Protein AF-A0A453SAH5-F1 (afdb_monomer)

InterPro domains:
  IPR012337 Ribonuclease H-like superfamily [SSF53098] (24-103)
  IPR036397 Ribonuclease H superfamily [G3DSA:3.30.420.10] (2-109)
  IPR051274 3'-5' Exoribonuclease [PTHR23044] (6-105)

Structure (mmCIF, N/CA/C/O backbone):
data_AF-A0A453SAH5-F1
#
_entry.id   AF-A0A453SAH5-F1
#
loop_
_atom_site.group_PDB
_atom_site.id
_atom_site.type_symbol
_atom_site.label_atom_id
_atom_site.label_alt_id
_atom_site.label_comp_id
_atom_site.label_asym_id
_atom_site.label_entity_id
_atom_site.label_seq_id
_atom_site.pdbx_PDB_ins_code
_atom_site.Cartn_x
_atom_site.Cartn_y
_atom_site.Cartn_z
_atom_site.occupancy
_atom_site.B_iso_or_equiv
_atom_site.auth_seq_id
_atom_site.auth_comp_id
_atom_site.auth_asym_id
_atom_site.auth_atom_id
_atom_site.pdbx_PDB_model_num
ATOM 1 N N . MET A 1 1 ? -18.013 16.192 0.715 1.00 60.69 1 MET A N 1
ATOM 2 C CA . MET A 1 1 ? -18.139 16.090 -0.758 1.00 60.69 1 MET A CA 1
ATOM 3 C C . MET A 1 1 ? -19.605 15.839 -1.058 1.00 60.69 1 MET A C 1
ATOM 5 O O . MET A 1 1 ? -20.199 15.088 -0.301 1.00 60.69 1 MET A O 1
ATOM 9 N N . SER A 1 2 ? -20.204 16.486 -2.060 1.00 81.56 2 SER A N 1
ATOM 10 C CA . SER A 1 2 ? -21.603 16.210 -2.425 1.00 81.56 2 SER A CA 1
ATOM 11 C C . SER A 1 2 ? -21.716 14.878 -3.173 1.00 81.56 2 SER A C 1
ATOM 13 O O . SER 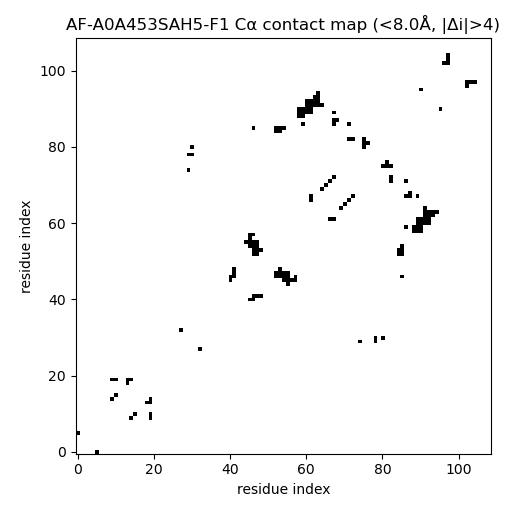A 1 2 ? -20.795 14.510 -3.904 1.00 81.56 2 SER A O 1
ATOM 15 N N . GLU A 1 3 ? -22.842 14.181 -3.018 1.00 80.06 3 GLU A N 1
ATOM 16 C CA . GLU A 1 3 ? -23.150 12.921 -3.720 1.00 80.06 3 GLU A CA 1
ATOM 17 C C . GLU A 1 3 ? -22.998 13.057 -5.241 1.00 80.06 3 GLU A C 1
ATOM 19 O O . GLU A 1 3 ? -22.373 12.220 -5.888 1.00 80.06 3 GLU A O 1
ATOM 24 N N . GLN A 1 4 ? -23.454 14.184 -5.795 1.00 84.31 4 GLN A N 1
ATOM 25 C CA . GLN A 1 4 ? -23.308 14.516 -7.213 1.00 84.31 4 GLN A CA 1
ATOM 26 C C . GLN A 1 4 ? -21.846 14.459 -7.684 1.00 84.31 4 GLN A C 1
ATOM 28 O O . GLN A 1 4 ? -21.537 13.871 -8.717 1.00 84.31 4 GLN A O 1
ATOM 33 N N . ARG A 1 5 ? -20.918 15.011 -6.893 1.00 84.19 5 ARG A N 1
ATOM 34 C CA . ARG A 1 5 ? -19.493 15.055 -7.246 1.00 84.19 5 ARG A CA 1
ATOM 35 C C . ARG A 1 5 ? -18.818 13.688 -7.119 1.00 84.19 5 ARG A C 1
ATOM 37 O O . ARG A 1 5 ? -17.843 13.422 -7.816 1.00 84.19 5 ARG A O 1
ATOM 44 N N . ILE A 1 6 ? -19.314 12.832 -6.223 1.00 81.62 6 ILE A N 1
ATOM 45 C CA . ILE A 1 6 ? -18.855 11.442 -6.097 1.00 81.62 6 ILE A CA 1
ATOM 46 C C . ILE A 1 6 ? -19.268 10.662 -7.344 1.00 81.62 6 ILE A C 1
ATOM 48 O O . ILE A 1 6 ? -18.424 10.007 -7.953 1.00 81.62 6 ILE A O 1
ATOM 52 N N . LYS A 1 7 ? -20.524 10.806 -7.772 1.00 82.38 7 LYS A N 1
ATOM 53 C CA . LYS A 1 7 ? -21.044 10.152 -8.973 1.00 82.38 7 LYS A CA 1
ATOM 54 C C . LYS A 1 7 ? -20.278 10.561 -10.233 1.00 82.38 7 LYS A C 1
ATOM 56 O O . LYS A 1 7 ? -19.786 9.694 -10.947 1.00 82.38 7 LYS A O 1
ATOM 61 N N . GLU A 1 8 ? -20.075 11.862 -10.442 1.00 86.44 8 GLU A N 1
ATOM 62 C CA . GLU A 1 8 ? -19.289 12.390 -11.571 1.00 86.44 8 GLU A CA 1
ATOM 63 C C . GLU A 1 8 ? -17.851 11.851 -11.585 1.00 86.44 8 GLU A C 1
ATOM 65 O O . GLU A 1 8 ? -17.321 11.481 -12.635 1.00 86.44 8 GLU A O 1
ATOM 70 N N . TYR A 1 9 ? -17.212 11.772 -10.413 1.00 83.62 9 TYR A N 1
ATOM 71 C CA . TYR A 1 9 ? -15.874 11.197 -10.286 1.00 83.62 9 TYR A CA 1
ATOM 72 C C . TYR A 1 9 ? -15.857 9.706 -10.641 1.00 83.62 9 TYR A C 1
ATOM 74 O O . TYR A 1 9 ? -14.954 9.261 -11.354 1.00 83.62 9 TYR A O 1
ATOM 82 N N . ILE A 1 10 ? -16.840 8.937 -10.163 1.00 82.81 10 ILE A N 1
ATOM 83 C CA . ILE A 1 10 ? -16.917 7.495 -10.409 1.00 82.81 10 ILE A CA 1
ATOM 84 C C . ILE A 1 10 ? -17.170 7.212 -11.888 1.00 82.81 10 ILE A C 1
ATOM 86 O O . ILE A 1 10 ? -16.421 6.448 -12.495 1.00 82.81 10 ILE A O 1
ATOM 90 N N . GLU A 1 11 ? -18.155 7.871 -12.493 1.00 84.06 11 GLU A N 1
ATOM 91 C CA . GLU A 1 11 ? -18.467 7.718 -13.916 1.00 84.06 11 GLU A CA 1
ATOM 92 C C . GLU A 1 11 ? -17.277 8.123 -14.795 1.00 84.06 11 GLU A C 1
ATOM 94 O O . GLU A 1 11 ? -16.864 7.368 -15.678 1.00 84.06 11 GLU A O 1
ATOM 99 N N . GLY A 1 12 ? -16.664 9.279 -14.519 1.00 85.69 12 GLY A N 1
ATOM 100 C CA . GLY A 1 12 ? -15.548 9.789 -15.313 1.00 85.69 12 GLY A CA 1
ATOM 101 C C . GLY A 1 12 ? -14.283 8.935 -15.215 1.00 85.69 12 GLY A C 1
ATOM 102 O O . GLY A 1 12 ? -13.580 8.755 -16.215 1.00 85.69 12 GLY A O 1
ATOM 103 N N . LYS A 1 13 ? -13.982 8.402 -14.024 1.00 83.50 13 LYS A N 1
ATOM 104 C CA . LYS A 1 13 ? -12.747 7.649 -13.776 1.00 83.50 13 LYS A CA 1
ATOM 105 C C . LYS A 1 13 ? -12.891 6.151 -14.024 1.00 83.50 13 LYS A C 1
ATOM 107 O O . LYS A 1 13 ? -11.983 5.556 -14.596 1.00 83.50 13 LYS A O 1
ATOM 112 N N . TYR A 1 14 ? -13.996 5.549 -13.595 1.00 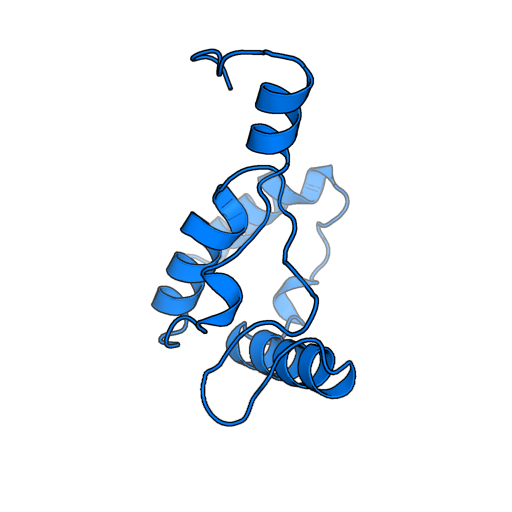82.00 14 TYR A N 1
ATOM 113 C CA . TYR A 1 14 ? -14.188 4.095 -13.581 1.00 82.00 14 TYR A CA 1
ATOM 114 C C . TYR A 1 14 ? -15.211 3.606 -14.611 1.00 82.00 14 TYR A C 1
ATOM 116 O O . TYR A 1 14 ? -15.123 2.458 -15.048 1.00 82.00 14 TYR A O 1
ATOM 124 N N . GLY A 1 15 ? -16.115 4.472 -15.082 1.00 81.00 15 GLY A N 1
ATOM 125 C CA . GLY A 1 15 ? -17.121 4.103 -16.082 1.00 81.00 15 GLY A CA 1
ATOM 126 C C . GLY A 1 15 ? -16.513 3.608 -17.397 1.00 81.00 15 GLY A C 1
ATOM 127 O O . GLY A 1 15 ? -16.978 2.624 -17.966 1.00 81.00 15 GLY A O 1
ATOM 128 N N . LYS A 1 16 ? -15.386 4.192 -17.832 1.00 80.00 16 LYS A N 1
ATOM 129 C CA . LYS A 1 16 ? -14.651 3.732 -19.030 1.00 80.00 16 LYS A CA 1
ATOM 130 C C . LYS A 1 16 ? -14.079 2.316 -18.907 1.00 80.00 16 LYS A C 1
ATOM 132 O O . LYS A 1 16 ? -13.815 1.689 -19.926 1.00 80.00 16 LYS A O 1
ATOM 137 N N . PHE A 1 17 ? -13.885 1.823 -17.686 1.00 77.31 17 PHE A N 1
ATOM 138 C CA . PHE A 1 17 ? -13.396 0.471 -17.419 1.00 77.31 17 PHE A CA 1
ATOM 139 C C . PHE A 1 17 ? -14.539 -0.545 -17.242 1.00 77.31 17 PHE A C 1
ATOM 141 O O . PHE A 1 17 ? -14.273 -1.701 -16.931 1.00 77.31 17 PHE A O 1
ATOM 148 N N . GLY A 1 18 ? -15.805 -0.135 -17.422 1.00 74.50 18 GLY A N 1
ATOM 149 C CA . GLY A 1 18 ? -16.975 -0.984 -17.154 1.00 74.50 18 GLY A CA 1
ATOM 150 C C . GLY A 1 18 ? -17.203 -1.241 -15.661 1.00 74.50 18 GLY A C 1
ATOM 151 O O . GLY A 1 18 ? -17.849 -2.217 -15.284 1.00 74.50 18 GLY A O 1
ATOM 152 N N . VAL A 1 19 ? -16.632 -0.382 -14.811 1.00 71.06 19 VAL A N 1
ATOM 153 C CA . VAL A 1 19 ? -16.698 -0.447 -13.345 1.00 71.06 19 VAL A CA 1
ATOM 154 C C . VAL A 1 19 ? -17.597 0.692 -12.837 1.00 71.06 19 VAL A C 1
ATOM 156 O O . VAL A 1 19 ? -17.274 1.422 -11.902 1.00 71.06 19 VAL A O 1
ATOM 159 N N . ASP A 1 20 ? -18.724 0.872 -13.524 1.00 65.31 20 ASP A N 1
ATOM 160 C CA . ASP A 1 20 ? -19.790 1.850 -13.269 1.00 65.31 20 ASP A CA 1
ATOM 161 C C . ASP A 1 20 ? -20.840 1.344 -12.268 1.00 65.31 20 ASP A C 1
ATOM 163 O O . ASP A 1 20 ? -21.662 2.114 -11.772 1.00 65.31 20 ASP A O 1
ATOM 167 N N . ARG A 1 21 ? -20.817 0.042 -11.960 1.00 61.03 21 ARG A N 1
ATOM 168 C CA . ARG A 1 21 ? -21.747 -0.576 -11.014 1.00 61.03 21 ARG A CA 1
ATOM 169 C C . ARG A 1 21 ? -21.517 -0.089 -9.584 1.00 61.03 21 ARG A C 1
ATOM 171 O O . ARG A 1 21 ? -20.456 0.401 -9.215 1.00 61.03 21 ARG A O 1
ATOM 178 N N . VAL A 1 22 ? -22.531 -0.321 -8.762 1.00 68.69 22 VAL A N 1
ATOM 179 C CA . VAL A 1 22 ? -22.689 0.055 -7.349 1.00 68.69 22 VAL A CA 1
ATOM 180 C C . VAL A 1 22 ? -21.717 -0.691 -6.397 1.00 68.69 22 VAL A C 1
ATOM 182 O O . VAL A 1 22 ? -22.011 -0.942 -5.236 1.00 68.69 22 VAL A O 1
ATOM 185 N N . TRP A 1 23 ? -20.526 -1.078 -6.866 1.00 72.06 23 TRP A N 1
ATOM 186 C CA . TRP A 1 23 ? -19.544 -1.820 -6.060 1.00 72.06 23 TRP A CA 1
ATOM 187 C C . TRP A 1 23 ? -19.119 -1.047 -4.808 1.00 72.06 23 TRP A C 1
ATOM 189 O O . TRP A 1 23 ? -18.778 -1.657 -3.802 1.00 72.06 23 TRP A O 1
ATOM 199 N N . HIS A 1 24 ? -19.150 0.285 -4.872 1.00 72.75 24 HIS A N 1
ATOM 200 C CA . HIS A 1 24 ? -18.761 1.160 -3.775 1.00 72.75 24 HIS A CA 1
ATOM 201 C C . HIS A 1 24 ? -19.844 1.293 -2.697 1.00 72.75 24 HIS A C 1
ATOM 203 O O . HIS A 1 24 ? -19.478 1.479 -1.542 1.00 72.75 24 HIS A O 1
ATOM 209 N N . ASP A 1 25 ? -21.135 1.139 -3.023 1.00 77.88 25 ASP A N 1
ATOM 210 C CA . ASP A 1 25 ? -22.198 1.211 -2.002 1.00 77.88 25 ASP A CA 1
ATOM 211 C C . ASP A 1 25 ? -22.277 -0.077 -1.174 1.00 77.88 25 ASP A C 1
ATOM 213 O O . ASP A 1 25 ? -22.749 -0.057 -0.041 1.00 77.88 25 ASP A O 1
ATOM 217 N N . THR A 1 26 ? -21.803 -1.202 -1.720 1.00 82.25 26 THR A N 1
ATOM 218 C CA . THR A 1 26 ? -21.706 -2.482 -0.998 1.00 82.25 26 THR A CA 1
ATOM 219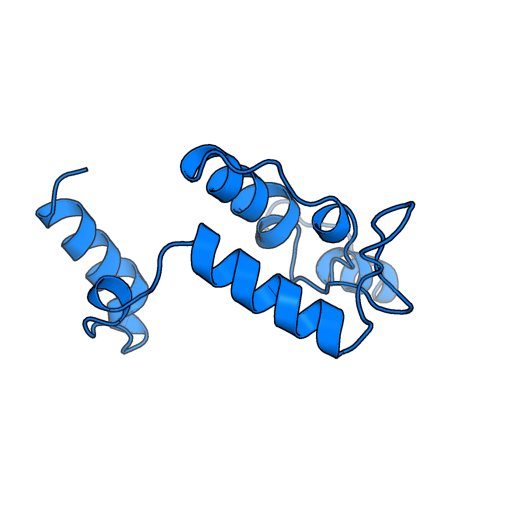 C C . THR A 1 26 ? -20.306 -2.762 -0.454 1.00 82.25 26 THR A C 1
ATOM 221 O O . THR A 1 26 ? -20.084 -3.821 0.129 1.00 82.25 26 THR A O 1
ATOM 224 N N . ALA A 1 27 ? -19.341 -1.872 -0.693 1.00 87.19 27 ALA A N 1
ATOM 225 C CA . ALA A 1 27 ? -17.977 -2.058 -0.219 1.00 87.19 27 ALA A CA 1
ATOM 226 C C . ALA A 1 27 ? -17.905 -1.840 1.294 1.00 87.19 27 ALA A C 1
ATOM 228 O O . ALA A 1 27 ? -18.465 -0.881 1.827 1.00 87.19 27 ALA A O 1
ATOM 229 N N . ILE A 1 28 ? -17.162 -2.707 1.978 1.00 92.31 28 ILE A N 1
ATOM 230 C CA . ILE A 1 28 ? -16.876 -2.518 3.398 1.00 92.31 28 ILE A CA 1
ATOM 231 C C . ILE A 1 28 ? -15.875 -1.359 3.595 1.00 92.31 28 ILE A C 1
ATOM 233 O O . ILE A 1 28 ? -15.047 -1.088 2.715 1.00 92.31 28 ILE A O 1
ATOM 237 N N . PRO A 1 29 ? -15.923 -0.649 4.735 1.00 92.88 29 PRO A N 1
ATOM 238 C CA . PRO A 1 29 ? -14.971 0.405 5.065 1.00 92.88 29 PRO A CA 1
ATOM 239 C C . PRO A 1 29 ? -13.513 -0.070 5.048 1.00 92.88 29 PRO A C 1
ATOM 241 O O . PRO A 1 29 ? -13.203 -1.210 5.381 1.00 92.88 29 PRO A O 1
ATOM 244 N N . PHE A 1 30 ? -12.583 0.847 4.765 1.00 94.69 30 PHE A N 1
ATOM 245 C CA . PHE A 1 30 ? -11.149 0.535 4.688 1.00 94.69 30 PHE A CA 1
ATOM 246 C C . PHE A 1 30 ? -10.591 -0.160 5.940 1.00 94.69 30 PHE A C 1
ATOM 248 O O . PHE A 1 30 ? -9.737 -1.028 5.815 1.00 94.69 30 PHE A O 1
ATOM 255 N N . GLY A 1 31 ? -11.065 0.205 7.136 1.00 95.75 31 GLY A N 1
ATOM 256 C CA . GLY A 1 31 ? -10.636 -0.450 8.374 1.00 95.75 31 GLY A CA 1
ATOM 257 C C . GLY A 1 31 ? -11.020 -1.930 8.438 1.00 95.75 31 GLY A C 1
ATOM 258 O O . GLY A 1 31 ? -10.227 -2.733 8.915 1.00 95.75 31 GLY A O 1
ATOM 259 N N . GLU A 1 32 ? -12.189 -2.295 7.906 1.00 96.44 32 GLU A N 1
ATOM 260 C CA . GLU A 1 32 ? -12.641 -3.689 7.832 1.00 96.44 32 GLU A CA 1
ATOM 261 C C . GLU A 1 32 ? -11.843 -4.458 6.776 1.00 96.44 32 GLU A C 1
ATOM 263 O O . GLU A 1 32 ? -11.312 -5.523 7.078 1.00 96.44 32 GLU A O 1
ATOM 268 N N . VAL A 1 33 ? -11.631 -3.869 5.589 1.00 96.69 33 VAL A N 1
ATOM 269 C CA . VAL A 1 33 ? -10.745 -4.456 4.562 1.00 96.69 33 VAL A CA 1
ATOM 270 C C . VAL A 1 33 ? -9.340 -4.697 5.115 1.00 96.69 33 VAL A C 1
ATOM 272 O O . VAL A 1 33 ? -8.737 -5.731 4.844 1.00 96.69 33 VAL A O 1
ATOM 275 N N . LEU A 1 34 ? -8.797 -3.741 5.875 1.00 96.00 34 LEU A N 1
ATOM 276 C CA . LEU A 1 34 ? -7.460 -3.856 6.449 1.00 96.00 34 LEU A CA 1
ATOM 277 C C . LEU A 1 34 ? -7.381 -5.006 7.458 1.00 96.00 34 LEU A C 1
ATOM 279 O O . LEU A 1 34 ? -6.397 -5.738 7.444 1.00 96.00 34 LEU A O 1
ATOM 283 N N . GLN A 1 35 ? -8.418 -5.202 8.275 1.00 95.88 35 GLN A N 1
ATOM 284 C CA . GLN A 1 35 ? -8.483 -6.329 9.203 1.00 95.88 35 GLN A CA 1
ATOM 285 C C . GLN A 1 35 ? -8.555 -7.670 8.459 1.00 95.88 35 GLN A C 1
ATOM 287 O O . GLN A 1 35 ? -7.781 -8.575 8.762 1.00 95.88 35 GLN A O 1
ATOM 292 N N . GLU A 1 36 ? -9.421 -7.787 7.445 1.00 97.56 36 GLU A N 1
ATOM 293 C CA . GLU A 1 36 ? -9.506 -9.001 6.618 1.00 97.56 36 GLU A CA 1
ATOM 294 C C . GLU A 1 36 ? -8.177 -9.297 5.906 1.00 97.56 36 GLU A C 1
ATOM 296 O O . GLU A 1 36 ? -7.742 -10.447 5.803 1.00 97.56 36 GLU A O 1
ATOM 301 N N . PHE A 1 37 ? -7.494 -8.248 5.445 1.00 96.44 37 PHE A N 1
ATOM 302 C CA . PHE A 1 37 ? -6.170 -8.351 4.852 1.00 96.44 37 PHE A CA 1
ATOM 303 C C . PHE A 1 37 ? -5.120 -8.840 5.860 1.00 96.44 37 PHE A C 1
ATOM 305 O O . PHE A 1 37 ? -4.332 -9.728 5.530 1.00 96.44 37 PHE A O 1
ATOM 312 N N . GLU A 1 38 ? -5.115 -8.300 7.081 1.00 94.81 38 GLU A N 1
ATOM 313 C CA . GLU A 1 38 ? -4.211 -8.695 8.167 1.00 94.81 38 GLU A CA 1
ATOM 314 C C . GLU A 1 38 ? -4.399 -10.157 8.588 1.00 94.81 38 GLU A C 1
ATOM 316 O O . GLU A 1 38 ? -3.415 -10.885 8.779 1.00 94.81 38 GLU A O 1
ATOM 321 N N . ASP A 1 39 ? -5.651 -10.609 8.657 1.00 95.44 39 ASP A N 1
ATOM 322 C CA . ASP A 1 39 ? -6.001 -12.002 8.922 1.00 95.44 39 ASP A CA 1
ATOM 323 C C . ASP A 1 39 ? -5.502 -12.909 7.792 1.00 95.44 39 ASP A C 1
ATOM 325 O O . ASP A 1 39 ? -4.911 -13.967 8.040 1.00 95.44 39 ASP A O 1
ATOM 329 N N . TRP A 1 40 ? -5.663 -12.471 6.540 1.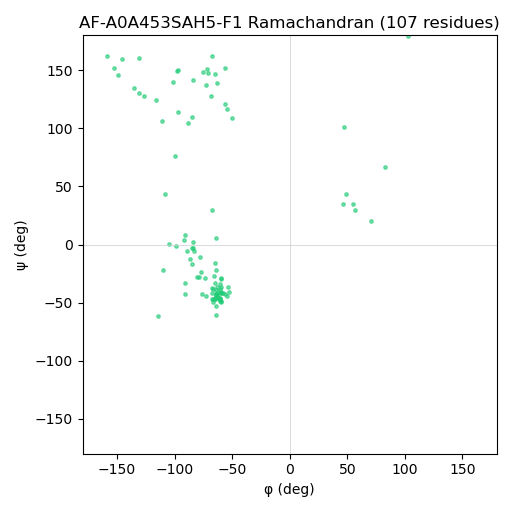00 96.50 40 TRP A N 1
ATOM 330 C CA . TRP A 1 40 ? -5.187 -13.205 5.374 1.00 96.50 40 TRP A CA 1
ATOM 331 C C . TRP A 1 40 ? -3.655 -13.327 5.355 1.00 96.50 40 TRP A C 1
ATOM 333 O O . TRP A 1 40 ? -3.140 -14.448 5.283 1.00 96.50 40 TRP A O 1
ATOM 343 N N . ILE A 1 41 ? -2.899 -12.228 5.479 1.00 94.38 41 ILE A N 1
ATOM 344 C CA . ILE A 1 41 ? -1.422 -12.287 5.491 1.00 94.38 41 ILE A CA 1
ATOM 345 C C . ILE A 1 41 ? -0.888 -13.037 6.719 1.00 94.38 41 ILE A C 1
ATOM 347 O O . ILE A 1 41 ? 0.133 -13.726 6.626 1.00 94.38 41 ILE A O 1
ATOM 351 N N . GLY A 1 42 ? -1.580 -12.941 7.860 1.00 93.25 42 GLY A N 1
ATOM 352 C CA . GLY A 1 42 ? -1.253 -13.663 9.086 1.00 93.25 42 GLY A CA 1
ATOM 353 C C . GLY A 1 42 ? -1.451 -15.169 8.936 1.00 93.25 42 GLY A C 1
ATOM 354 O O . GLY A 1 42 ? -0.544 -15.948 9.242 1.00 93.25 42 GLY A O 1
ATOM 355 N N . GLY A 1 43 ? -2.592 -15.586 8.379 1.00 94.19 43 GLY A N 1
ATOM 356 C CA . GLY A 1 43 ? -2.903 -16.988 8.087 1.00 94.19 43 GLY A CA 1
ATOM 357 C C . GLY A 1 43 ? -1.916 -17.631 7.110 1.00 94.19 43 GLY A C 1
ATOM 358 O O . GLY A 1 43 ? -1.548 -18.795 7.271 1.00 94.19 43 GLY A O 1
ATOM 359 N N . HIS A 1 44 ? -1.400 -16.848 6.158 1.00 94.69 44 HIS A N 1
ATOM 360 C CA . HIS A 1 44 ? -0.363 -17.280 5.214 1.00 94.69 44 HIS A CA 1
ATOM 361 C C . HIS A 1 44 ? 1.066 -17.159 5.766 1.00 94.69 44 HIS A C 1
ATOM 363 O O . HIS A 1 44 ? 2.024 -17.483 5.066 1.00 94.69 44 HIS A O 1
ATOM 369 N N . LYS A 1 45 ? 1.233 -16.728 7.026 1.00 92.62 45 LYS A N 1
ATOM 370 C CA . LYS A 1 45 ? 2.535 -16.540 7.692 1.00 92.62 45 LYS A CA 1
ATOM 371 C C . LYS A 1 45 ? 3.466 -15.582 6.941 1.00 92.62 45 LYS A C 1
ATOM 373 O O . LYS A 1 45 ? 4.688 -15.721 7.030 1.00 92.62 45 LYS A O 1
ATOM 378 N N . LEU A 1 46 ? 2.893 -14.612 6.226 1.00 93.50 46 LEU A N 1
ATOM 379 C CA . LEU A 1 46 ? 3.621 -13.587 5.473 1.00 93.50 46 LEU A CA 1
ATOM 380 C C . LEU A 1 46 ? 4.014 -12.399 6.353 1.00 93.50 46 LEU A C 1
ATOM 382 O O . LEU A 1 46 ? 4.901 -11.639 5.987 1.00 93.50 46 LEU A O 1
ATOM 386 N N . TRP A 1 47 ? 3.397 -12.248 7.523 1.00 91.94 47 TRP A N 1
ATOM 387 C CA . TRP A 1 47 ? 3.656 -11.156 8.457 1.00 91.94 47 TRP A CA 1
ATOM 388 C C . TRP A 1 47 ? 3.763 -11.677 9.893 1.00 91.94 47 TRP A C 1
ATOM 390 O O . TRP A 1 47 ? 2.963 -12.506 10.336 1.00 91.94 47 TRP A O 1
ATOM 400 N N . LYS A 1 48 ? 4.776 -11.209 10.632 1.00 85.38 48 LYS A N 1
ATOM 401 C CA . LYS A 1 48 ? 4.984 -11.564 12.042 1.00 85.38 48 LYS A CA 1
ATOM 402 C C . LYS A 1 48 ? 4.220 -10.599 12.939 1.00 85.38 48 LYS A C 1
ATOM 404 O O . LYS A 1 48 ? 4.671 -9.490 13.194 1.00 85.38 48 LYS A O 1
ATOM 409 N N . GLN A 1 49 ? 3.102 -11.070 13.481 1.00 75.19 49 GLN A N 1
ATOM 410 C CA . GLN A 1 49 ? 2.248 -10.296 14.392 1.00 75.19 49 GLN A CA 1
ATOM 411 C C . GLN A 1 49 ? 2.790 -10.201 15.835 1.00 75.19 49 GLN A C 1
ATOM 413 O O . GLN A 1 49 ? 2.265 -9.448 16.649 1.00 75.19 49 GLN A O 1
ATOM 418 N N . LYS A 1 50 ? 3.825 -10.975 16.202 1.00 65.19 50 LYS A N 1
ATOM 419 C CA . LYS A 1 50 ? 4.387 -11.003 17.566 1.00 65.19 50 LYS A CA 1
ATOM 420 C C . LYS A 1 50 ? 5.832 -10.508 17.569 1.00 65.19 50 LYS A C 1
ATOM 422 O O . LYS A 1 50 ? 6.652 -11.096 16.879 1.00 65.19 50 LYS A O 1
ATOM 427 N N . GLN A 1 51 ? 6.102 -9.487 18.394 1.00 53.25 51 GLN A N 1
ATOM 428 C CA . GLN A 1 51 ? 7.406 -8.849 18.660 1.00 53.25 51 GLN A CA 1
ATOM 429 C C . GLN A 1 51 ? 8.222 -8.506 17.397 1.00 53.25 51 GLN A C 1
ATOM 431 O O . GLN A 1 51 ? 8.908 -9.350 16.832 1.00 53.25 51 GLN A O 1
ATOM 436 N N . GLY A 1 52 ? 8.197 -7.227 17.005 1.00 63.91 52 GLY A N 1
ATOM 437 C CA . GLY A 1 52 ? 8.920 -6.727 15.829 1.00 63.91 52 GLY A CA 1
ATOM 438 C C . GLY A 1 52 ? 8.145 -6.957 14.532 1.00 63.91 52 GLY A C 1
ATOM 439 O O . GLY A 1 52 ? 8.563 -7.757 13.697 1.00 63.91 52 GLY A O 1
ATOM 440 N N . GLU A 1 53 ? 7.010 -6.262 14.388 1.00 77.19 53 GLU A N 1
ATOM 441 C CA . GLU A 1 53 ? 6.131 -6.315 13.210 1.00 77.19 53 GLU A CA 1
ATOM 442 C C . GLU A 1 53 ? 6.927 -6.110 11.915 1.00 77.19 53 GLU A C 1
ATOM 444 O O . GLU A 1 53 ? 7.405 -5.011 11.631 1.00 77.19 53 GLU A O 1
ATOM 449 N N . SER A 1 54 ? 7.074 -7.190 11.150 1.00 85.94 54 SER A N 1
ATOM 450 C CA . SER A 1 54 ? 7.877 -7.256 9.926 1.00 85.94 54 SER A CA 1
ATOM 451 C C . SER A 1 54 ? 7.330 -8.327 8.994 1.00 85.94 54 SER A C 1
ATOM 453 O O . SER A 1 54 ? 6.719 -9.311 9.444 1.00 85.94 54 SER A O 1
ATOM 455 N N . LEU A 1 55 ? 7.538 -8.145 7.691 1.00 91.69 55 LEU A N 1
ATOM 456 C CA . LEU A 1 55 ? 7.225 -9.182 6.720 1.00 91.69 55 LEU A CA 1
ATOM 457 C C . LEU A 1 55 ? 8.131 -10.406 6.936 1.00 91.69 55 LEU A C 1
ATOM 459 O O . LEU A 1 55 ? 9.281 -10.321 7.369 1.00 91.69 55 LEU A O 1
ATOM 463 N N . ASN A 1 56 ? 7.588 -11.588 6.669 1.00 91.50 56 ASN A N 1
ATOM 464 C CA . ASN A 1 56 ? 8.267 -12.866 6.816 1.00 91.50 56 ASN A CA 1
ATOM 465 C C . ASN A 1 56 ? 8.513 -13.481 5.442 1.00 91.50 56 ASN A C 1
ATOM 467 O O . ASN A 1 56 ? 7.569 -13.964 4.817 1.00 91.50 56 ASN A O 1
ATOM 471 N N . SER A 1 57 ? 9.769 -13.457 4.983 1.00 91.44 57 SER A N 1
ATOM 472 C CA . SER A 1 57 ? 10.175 -13.993 3.672 1.00 91.44 57 SER A CA 1
ATOM 473 C C . SER A 1 57 ? 9.243 -13.562 2.530 1.00 91.44 57 SER A C 1
ATOM 475 O O . SER A 1 57 ? 8.978 -14.323 1.602 1.00 91.44 57 SER A O 1
ATOM 477 N N . SER A 1 58 ? 8.724 -12.340 2.622 1.00 94.12 58 SER A N 1
ATOM 478 C CA . SER A 1 58 ? 7.779 -11.755 1.684 1.00 94.12 58 SER A CA 1
ATOM 479 C C . SER A 1 58 ? 8.044 -10.258 1.566 1.00 94.12 58 SER A C 1
ATOM 481 O O . SER A 1 58 ? 8.704 -9.664 2.418 1.00 94.12 58 SER A O 1
ATOM 483 N N . ALA A 1 59 ? 7.575 -9.666 0.473 1.00 95.94 59 ALA A N 1
ATOM 484 C CA . ALA A 1 59 ? 7.677 -8.241 0.210 1.00 95.94 59 ALA A CA 1
ATOM 485 C C . ALA A 1 59 ? 6.477 -7.809 -0.629 1.00 95.94 59 ALA A C 1
ATOM 487 O O . ALA A 1 59 ? 6.023 -8.556 -1.502 1.00 95.94 59 ALA A O 1
ATOM 488 N N . PHE A 1 60 ? 5.995 -6.589 -0.410 1.00 97.44 60 PHE A N 1
ATOM 489 C CA . PHE A 1 60 ? 5.106 -5.958 -1.374 1.00 97.44 60 PHE A CA 1
ATOM 490 C C . PHE A 1 60 ? 5.878 -5.578 -2.634 1.00 97.44 60 PHE A C 1
ATOM 492 O O . PHE A 1 60 ? 7.052 -5.212 -2.573 1.00 97.44 60 PHE A O 1
ATOM 499 N N . VAL A 1 61 ? 5.200 -5.624 -3.776 1.00 98.06 61 VAL A N 1
ATOM 500 C CA . VAL A 1 61 ? 5.739 -5.183 -5.062 1.00 98.06 61 VAL A CA 1
ATOM 501 C C . VAL A 1 61 ? 4.763 -4.185 -5.671 1.00 98.06 61 VAL A C 1
ATOM 503 O O . VAL A 1 61 ? 3.575 -4.477 -5.782 1.00 98.06 61 VAL A O 1
ATOM 506 N N . THR A 1 62 ? 5.256 -3.013 -6.068 1.00 97.88 62 THR A N 1
ATOM 507 C CA . THR A 1 62 ? 4.443 -1.937 -6.658 1.00 97.88 62 THR A CA 1
ATOM 508 C C . THR A 1 62 ? 5.077 -1.401 -7.938 1.00 97.88 62 THR A C 1
ATOM 510 O O . THR A 1 62 ? 6.2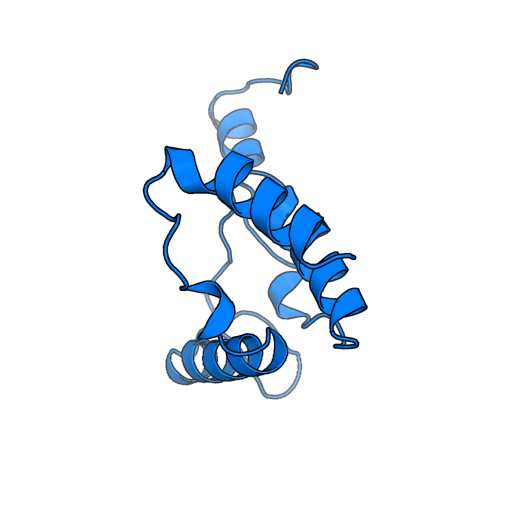77 -1.555 -8.176 1.00 97.88 62 THR A O 1
ATOM 513 N N . CYS A 1 63 ? 4.282 -0.732 -8.777 1.00 96.31 63 CYS A N 1
ATOM 514 C CA . CYS A 1 63 ? 4.775 -0.032 -9.964 1.00 96.31 63 CYS A CA 1
ATOM 515 C C . CYS A 1 63 ? 4.917 1.471 -9.676 1.00 96.31 63 CYS A C 1
ATOM 517 O O . CYS A 1 63 ? 4.101 2.295 -10.086 1.00 96.31 63 CYS A O 1
ATOM 519 N N . GLY A 1 64 ? 5.975 1.835 -8.953 1.00 95.12 64 GLY A N 1
ATOM 520 C CA . GLY A 1 64 ? 6.192 3.183 -8.437 1.00 95.12 64 GLY A CA 1
ATOM 521 C C . GLY A 1 64 ? 5.870 3.298 -6.949 1.00 95.12 64 GLY A C 1
ATOM 522 O O . GLY A 1 64 ? 5.458 2.347 -6.291 1.00 95.12 64 GLY A O 1
ATOM 523 N N . ASN A 1 65 ? 6.060 4.500 -6.411 1.00 96.12 65 ASN A N 1
ATOM 524 C CA . ASN A 1 65 ? 5.887 4.768 -4.982 1.00 96.12 65 ASN A CA 1
ATOM 525 C C . ASN A 1 65 ? 4.453 5.169 -4.596 1.00 96.12 65 ASN A C 1
ATOM 527 O O . ASN A 1 65 ? 4.167 5.346 -3.417 1.00 96.12 65 ASN A O 1
ATOM 531 N N . TRP A 1 66 ? 3.552 5.344 -5.563 1.00 96.50 66 TRP A N 1
ATOM 532 C CA . TRP A 1 66 ? 2.244 5.954 -5.324 1.00 96.50 66 TRP A CA 1
ATOM 533 C C . TRP A 1 66 ? 1.363 5.142 -4.362 1.00 96.50 66 TRP A C 1
ATOM 535 O O . TRP A 1 66 ? 0.773 5.726 -3.455 1.00 96.50 66 TRP A O 1
ATOM 545 N N . ASP A 1 67 ? 1.319 3.815 -4.495 1.00 97.12 67 ASP A N 1
ATOM 546 C CA . ASP A 1 67 ? 0.457 2.963 -3.667 1.00 97.12 67 ASP A CA 1
ATOM 547 C C . ASP A 1 67 ? 0.845 3.023 -2.179 1.00 97.12 67 ASP A C 1
ATOM 549 O O . ASP A 1 67 ? 0.060 3.479 -1.345 1.00 97.12 67 ASP A O 1
ATOM 553 N N . LEU A 1 68 ? 2.079 2.631 -1.843 1.00 97.38 68 LEU A N 1
ATOM 554 C CA . LEU A 1 68 ? 2.508 2.448 -0.449 1.00 97.38 68 LEU A CA 1
ATOM 555 C C . LEU A 1 68 ? 3.123 3.697 0.190 1.00 97.38 68 LEU A C 1
ATOM 557 O O . LEU A 1 68 ? 2.911 3.939 1.375 1.00 97.38 68 LEU A O 1
ATOM 561 N N . LYS A 1 69 ? 3.823 4.545 -0.575 1.00 96.88 69 LYS A N 1
ATOM 562 C CA . LYS A 1 69 ? 4.409 5.787 -0.034 1.00 96.88 69 LYS A CA 1
ATOM 563 C C . LYS A 1 69 ? 3.388 6.917 0.074 1.00 96.88 69 LYS A C 1
ATOM 565 O O . LYS A 1 69 ? 3.560 7.807 0.906 1.00 96.88 69 LYS A O 1
ATOM 570 N N . THR A 1 70 ? 2.359 6.926 -0.777 1.00 97.06 70 THR A N 1
ATOM 571 C CA . THR A 1 70 ? 1.393 8.033 -0.855 1.00 97.06 70 THR A CA 1
ATOM 572 C C . THR A 1 70 ? -0.006 7.605 -0.432 1.00 97.06 70 THR A C 1
ATOM 574 O O . THR A 1 70 ? -0.525 8.139 0.548 1.00 97.06 70 THR A O 1
ATOM 577 N N . LYS A 1 71 ? -0.630 6.645 -1.125 1.00 97.19 71 LYS A N 1
ATOM 578 C CA . LYS A 1 71 ? -2.068 6.391 -0.968 1.00 97.19 71 LYS A CA 1
ATOM 579 C C . LYS A 1 71 ? -2.439 5.651 0.299 1.00 97.19 71 LYS A C 1
ATOM 581 O O . LYS A 1 71 ? -3.387 6.070 0.956 1.00 97.19 71 LYS A O 1
ATOM 586 N N . VAL A 1 72 ? -1.691 4.625 0.686 1.00 97.44 72 VAL A N 1
ATOM 587 C CA . VAL A 1 72 ? -1.937 3.936 1.959 1.00 97.44 72 VAL A CA 1
ATOM 588 C C . VAL A 1 72 ? -1.801 4.904 3.151 1.00 97.44 72 VAL A C 1
ATOM 590 O O . VAL A 1 72 ? -2.757 5.013 3.919 1.00 97.44 72 VAL A O 1
ATOM 593 N N . PRO A 1 73 ? -0.724 5.708 3.289 1.00 97.62 73 PRO A N 1
ATOM 594 C CA . PRO A 1 73 ? -0.627 6.706 4.356 1.00 97.62 73 PRO A CA 1
ATOM 595 C C . PRO A 1 73 ? -1.747 7.756 4.339 1.00 97.62 73 PRO A C 1
ATOM 597 O O . PRO A 1 73 ? -2.252 8.133 5.398 1.00 97.62 73 PRO A O 1
ATOM 600 N N . GLU A 1 74 ? -2.147 8.245 3.160 1.00 98.12 74 GLU A N 1
ATOM 601 C CA . GLU A 1 74 ? -3.289 9.159 3.024 1.00 98.12 74 GLU A CA 1
ATOM 602 C C . GLU A 1 74 ? -4.596 8.506 3.490 1.00 98.12 74 GLU A C 1
ATOM 604 O O . GLU A 1 74 ? -5.339 9.107 4.268 1.00 98.12 74 GLU A O 1
ATOM 609 N N . GLN A 1 75 ? -4.854 7.263 3.081 1.00 97.38 75 GLN A N 1
ATOM 610 C CA . GLN A 1 75 ? -6.061 6.533 3.456 1.00 97.38 75 GLN A CA 1
ATOM 611 C C . GLN A 1 75 ? -6.090 6.201 4.954 1.00 97.38 75 GLN A C 1
ATOM 613 O O . GLN A 1 75 ? -7.142 6.325 5.588 1.00 97.38 75 GLN A O 1
ATOM 618 N N . CYS A 1 76 ? -4.945 5.863 5.556 1.00 96.94 76 CYS A N 1
ATOM 619 C CA . CYS A 1 76 ? -4.813 5.694 7.003 1.00 96.94 76 CYS A CA 1
ATOM 620 C C . CYS A 1 76 ? -5.168 6.987 7.755 1.00 96.94 76 CYS A C 1
ATOM 622 O O . CYS A 1 76 ? -5.908 6.931 8.736 1.00 96.94 76 CYS A O 1
ATOM 624 N N . LYS A 1 77 ? -4.732 8.163 7.269 1.00 97.50 77 LYS A N 1
ATOM 625 C CA . LYS A 1 77 ? -5.115 9.465 7.856 1.00 97.50 77 LYS A CA 1
ATOM 626 C C . LYS A 1 77 ? -6.621 9.710 7.774 1.00 97.50 77 LYS A C 1
ATOM 628 O O . LYS A 1 77 ? -7.217 10.098 8.776 1.00 97.50 77 LYS A O 1
ATOM 633 N N . VAL A 1 78 ? -7.236 9.462 6.613 1.00 96.81 78 VAL A N 1
ATOM 634 C CA . VAL A 1 78 ? -8.695 9.589 6.421 1.00 96.81 78 VAL A CA 1
ATOM 635 C C . VAL A 1 78 ? -9.454 8.661 7.372 1.00 96.81 78 VAL A C 1
ATOM 637 O O . VAL A 1 78 ? -10.430 9.074 7.994 1.00 96.81 78 VAL A O 1
ATOM 640 N N . SER A 1 79 ? -8.962 7.433 7.533 1.00 95.94 79 SER A N 1
ATOM 641 C CA . SER A 1 79 ? -9.592 6.391 8.352 1.00 95.94 79 SER A CA 1
ATOM 642 C C . SER A 1 79 ? -9.234 6.482 9.841 1.00 95.94 79 SER A C 1
ATOM 644 O O . SER A 1 79 ? -9.750 5.703 10.633 1.00 95.94 79 SER A O 1
ATOM 646 N N . LYS A 1 80 ? -8.360 7.423 10.236 1.00 96.81 80 LYS A N 1
ATOM 647 C CA . LYS A 1 80 ? -7.809 7.569 11.600 1.00 96.81 80 LYS A CA 1
ATOM 648 C C . LYS A 1 80 ? -7.126 6.297 12.129 1.00 96.81 80 LYS A C 1
ATOM 650 O O . LYS A 1 80 ? -7.168 6.012 13.322 1.00 96.81 80 LYS A O 1
ATOM 655 N N . ILE A 1 81 ? -6.470 5.558 11.239 1.00 95.44 81 ILE A N 1
ATOM 656 C CA . ILE A 1 81 ? -5.725 4.332 11.542 1.00 95.44 81 ILE A CA 1
ATOM 657 C C . ILE A 1 81 ? -4.230 4.660 11.587 1.00 95.44 81 ILE A C 1
ATOM 659 O O . ILE A 1 81 ? -3.725 5.429 10.764 1.00 95.44 81 ILE A O 1
ATOM 663 N N . LYS A 1 82 ? -3.499 4.079 12.545 1.00 94.88 82 LYS A N 1
ATOM 664 C CA . L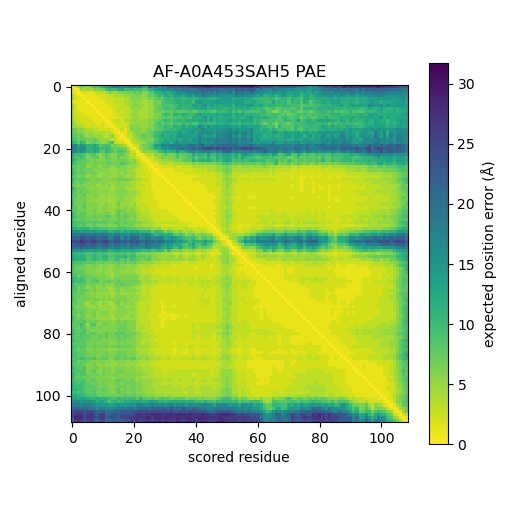YS A 1 82 ? -2.032 4.145 12.551 1.00 94.88 82 LYS A CA 1
ATOM 665 C C . LYS A 1 82 ? -1.509 3.315 11.382 1.00 94.88 82 LYS A C 1
ATOM 667 O O . LYS A 1 82 ? -1.866 2.151 11.278 1.00 94.88 82 LYS A O 1
ATOM 672 N N . LEU A 1 83 ? -0.651 3.901 10.549 1.00 95.19 83 LEU A N 1
ATOM 673 C CA . LEU A 1 83 ? -0.024 3.203 9.425 1.00 95.19 83 LEU A CA 1
ATOM 674 C C . LEU A 1 83 ? 0.691 1.925 9.912 1.00 95.19 83 LEU A C 1
ATOM 676 O O . LEU A 1 83 ? 1.641 2.052 10.696 1.00 95.19 83 LEU A O 1
ATOM 680 N N . PRO A 1 84 ? 0.257 0.731 9.470 1.00 93.56 84 PRO A N 1
ATOM 681 C CA . PRO A 1 84 ? 0.922 -0.517 9.828 1.00 93.56 84 PRO A CA 1
ATOM 682 C C . PRO A 1 84 ? 2.360 -0.573 9.305 1.00 93.56 84 PRO A C 1
ATOM 684 O O . PRO A 1 84 ? 2.635 -0.162 8.174 1.00 93.56 84 PRO A O 1
ATOM 687 N N . SER A 1 85 ? 3.296 -1.076 10.117 1.00 92.31 85 SER A N 1
ATOM 688 C CA . SER A 1 85 ? 4.729 -1.046 9.780 1.00 92.31 85 SER A CA 1
ATOM 689 C C . SER A 1 85 ? 5.082 -1.909 8.570 1.00 92.31 85 SER A C 1
ATOM 691 O O . SER A 1 85 ? 6.029 -1.586 7.861 1.00 92.31 85 SER A O 1
ATOM 693 N N . TYR A 1 86 ? 4.310 -2.962 8.291 1.00 93.38 86 TYR A N 1
ATOM 694 C CA . TYR A 1 86 ? 4.538 -3.840 7.143 1.00 93.38 86 TYR A CA 1
ATOM 695 C C . TYR A 1 86 ? 4.343 -3.134 5.791 1.00 93.38 86 TYR A C 1
ATOM 697 O O . TYR A 1 86 ? 4.820 -3.629 4.777 1.00 93.38 86 TYR A O 1
ATOM 705 N N . PHE A 1 87 ? 3.706 -1.957 5.753 1.00 95.25 87 PHE A N 1
ATOM 706 C CA . PHE A 1 87 ? 3.646 -1.119 4.550 1.00 95.25 87 PHE A CA 1
ATOM 707 C C . PHE A 1 87 ? 4.868 -0.205 4.363 1.00 95.25 87 PHE A C 1
ATOM 709 O O . PHE A 1 87 ? 4.945 0.507 3.362 1.00 95.25 87 PHE A O 1
ATOM 716 N N . MET A 1 88 ? 5.822 -0.194 5.300 1.00 93.12 88 MET A N 1
ATOM 717 C CA . MET A 1 88 ? 7.013 0.666 5.232 1.00 93.12 88 MET A CA 1
ATOM 718 C C . MET A 1 88 ? 8.142 0.089 4.371 1.00 93.12 88 MET A C 1
ATOM 720 O O . MET A 1 88 ? 9.142 0.769 4.149 1.00 93.12 88 MET A O 1
ATOM 724 N N . GLU A 1 89 ? 7.991 -1.138 3.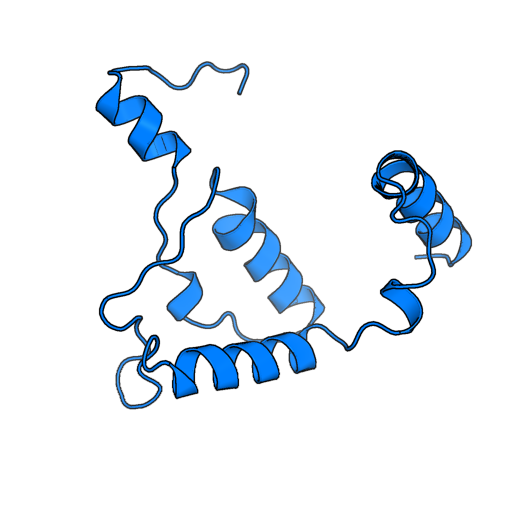876 1.00 92.25 89 GLU A N 1
ATOM 725 C CA . GLU A 1 89 ? 8.962 -1.812 3.020 1.00 92.25 89 GLU A CA 1
ATOM 726 C C . GLU A 1 89 ? 8.278 -2.404 1.780 1.00 92.25 89 GLU A C 1
ATOM 728 O O . GLU A 1 89 ? 7.244 -3.066 1.869 1.00 92.25 89 GLU A O 1
ATOM 733 N N . TRP A 1 90 ? 8.837 -2.135 0.598 1.00 97.25 90 TRP A N 1
ATOM 734 C CA . TRP A 1 90 ? 8.347 -2.673 -0.671 1.00 97.25 90 TRP A CA 1
ATOM 735 C C . TRP A 1 90 ? 9.423 -2.637 -1.751 1.00 97.25 90 TRP A C 1
ATOM 737 O O . TRP A 1 90 ? 10.404 -1.898 -1.672 1.00 97.25 90 TRP A O 1
ATOM 747 N N . ILE A 1 91 ? 9.202 -3.424 -2.799 1.00 97.88 91 ILE A N 1
ATOM 748 C CA . ILE A 1 91 ? 9.994 -3.420 -4.022 1.00 97.88 91 ILE A CA 1
ATOM 749 C C . ILE A 1 91 ? 9.272 -2.548 -5.047 1.00 97.88 91 ILE A C 1
ATOM 751 O O . ILE A 1 91 ? 8.192 -2.888 -5.531 1.00 97.88 91 ILE A O 1
ATOM 755 N N . ASN A 1 92 ? 9.886 -1.427 -5.411 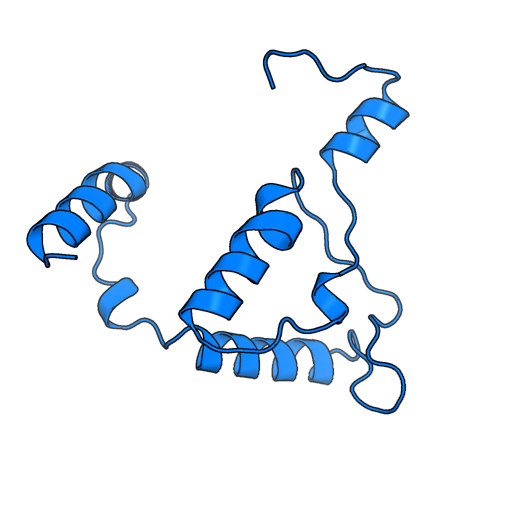1.00 97.38 92 ASN A N 1
ATOM 756 C CA . ASN A 1 92 ? 9.411 -0.594 -6.506 1.00 97.38 92 ASN A CA 1
ATOM 757 C C . ASN A 1 92 ? 9.954 -1.122 -7.845 1.00 97.38 92 ASN A C 1
ATOM 759 O O . ASN A 1 92 ? 11.139 -0.974 -8.150 1.00 97.38 92 ASN A O 1
ATOM 763 N N . LEU A 1 93 ? 9.081 -1.689 -8.682 1.00 96.81 93 LEU A N 1
ATOM 764 C CA . LEU A 1 93 ? 9.456 -2.237 -9.990 1.00 96.81 93 LEU A CA 1
ATOM 765 C C . LEU A 1 93 ? 10.076 -1.203 -10.930 1.00 96.81 93 LEU A C 1
ATOM 767 O O . LEU A 1 93 ? 10.914 -1.577 -11.749 1.00 96.81 93 LEU A O 1
ATOM 771 N N . LYS A 1 94 ? 9.707 0.080 -10.816 1.00 94.56 94 LYS A N 1
ATOM 772 C CA . LYS A 1 94 ? 10.315 1.133 -11.641 1.00 94.56 94 LYS A CA 1
ATOM 773 C C . LYS A 1 94 ? 11.811 1.251 -11.348 1.00 94.56 94 LYS A C 1
ATOM 775 O O . LYS A 1 94 ? 12.603 1.297 -12.283 1.00 94.56 94 LYS A O 1
ATOM 780 N N . ASP A 1 95 ? 12.201 1.211 -10.075 1.00 94.56 95 ASP A N 1
ATOM 781 C CA . ASP A 1 95 ? 13.608 1.319 -9.674 1.00 94.56 95 ASP A CA 1
ATOM 782 C C . ASP A 1 95 ? 14.399 0.090 -10.138 1.00 94.56 95 ASP A C 1
ATOM 784 O O . ASP A 1 95 ? 15.493 0.221 -10.684 1.00 94.56 95 ASP A O 1
ATOM 788 N N . ILE A 1 96 ? 13.816 -1.107 -10.001 1.00 95.69 96 ILE A N 1
ATOM 789 C CA . ILE A 1 96 ? 14.421 -2.353 -10.493 1.00 95.69 96 ILE A CA 1
ATOM 790 C C . ILE A 1 96 ? 14.623 -2.305 -12.008 1.00 95.69 96 ILE A C 1
ATOM 792 O O . ILE A 1 96 ? 15.710 -2.618 -12.488 1.00 95.69 96 ILE A O 1
ATOM 796 N N . TYR A 1 97 ? 13.605 -1.887 -12.761 1.00 95.44 97 TYR A N 1
ATOM 797 C CA . TYR A 1 97 ? 13.678 -1.772 -14.215 1.00 95.44 97 TYR A CA 1
ATOM 798 C C . TYR A 1 97 ? 14.766 -0.783 -14.650 1.00 95.44 97 TYR A C 1
ATOM 800 O O . TYR A 1 97 ? 15.593 -1.106 -15.503 1.00 95.44 97 TYR A O 1
ATOM 808 N N . LEU A 1 98 ? 14.795 0.409 -14.048 1.00 94.75 98 LEU A N 1
ATOM 809 C CA . LEU A 1 98 ? 15.792 1.430 -14.360 1.00 94.75 98 LEU A CA 1
ATOM 810 C C . LEU A 1 98 ? 17.211 0.937 -14.065 1.00 94.75 98 LEU A C 1
ATOM 812 O O . LEU A 1 98 ? 18.080 1.049 -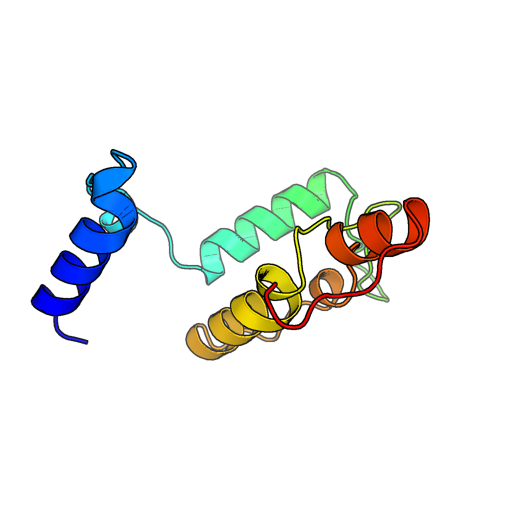14.927 1.00 94.75 98 LEU A O 1
ATOM 816 N N . ASN A 1 99 ? 17.427 0.318 -12.904 1.00 95.38 99 ASN A N 1
ATOM 817 C CA . ASN A 1 99 ? 18.731 -0.221 -12.526 1.00 95.38 99 ASN A CA 1
ATOM 818 C C . ASN A 1 99 ? 19.166 -1.373 -13.443 1.00 95.38 99 ASN A C 1
ATOM 820 O O . ASN A 1 99 ? 20.294 -1.375 -13.931 1.00 95.38 99 ASN A O 1
ATOM 824 N N . PHE A 1 100 ? 18.277 -2.333 -13.716 1.00 96.81 100 PHE A N 1
ATOM 825 C CA . PHE A 1 100 ? 18.592 -3.511 -14.529 1.00 96.81 100 PHE A CA 1
ATOM 826 C C . PHE A 1 100 ? 18.930 -3.143 -15.978 1.00 96.81 100 PHE A C 1
ATOM 828 O O . PHE A 1 100 ? 19.891 -3.658 -16.544 1.00 96.81 100 PHE A O 1
ATOM 835 N N . TYR A 1 101 ? 18.166 -2.224 -16.573 1.00 96.12 101 TYR A N 1
ATOM 836 C CA . TYR A 1 101 ? 18.386 -1.774 -17.949 1.00 96.12 101 TYR A CA 1
ATOM 837 C C . TYR A 1 101 ? 19.311 -0.553 -18.057 1.00 96.12 101 TYR A C 1
ATOM 839 O O . TYR A 1 101 ? 19.439 0.007 -19.146 1.00 96.12 101 TYR A O 1
ATOM 847 N N . ASN A 1 102 ? 19.938 -0.129 -16.953 1.00 94.00 102 ASN A N 1
ATOM 848 C CA . ASN A 1 102 ? 20.799 1.053 -16.866 1.00 94.00 102 ASN A CA 1
ATOM 849 C C . ASN A 1 102 ? 20.161 2.314 -17.488 1.00 94.00 102 ASN A C 1
ATOM 851 O O . ASN A 1 102 ? 20.783 3.060 -18.250 1.00 94.00 102 ASN A O 1
ATOM 855 N N . ARG A 1 103 ? 18.871 2.521 -17.204 1.00 91.12 103 ARG A N 1
ATOM 856 C CA . ARG A 1 103 ? 18.094 3.684 -17.641 1.00 91.12 103 ARG A CA 1
ATOM 857 C C . ARG A 1 103 ? 18.030 4.719 -16.522 1.00 91.12 103 ARG A C 1
ATOM 859 O O . ARG A 1 103 ? 18.021 4.381 -15.344 1.00 91.12 103 ARG A O 1
ATOM 866 N N . ARG A 1 104 ? 17.950 5.996 -16.896 1.00 82.06 104 ARG A N 1
ATOM 867 C CA . ARG A 1 104 ? 17.705 7.101 -15.958 1.00 82.06 104 ARG A CA 1
ATOM 868 C C . ARG A 1 104 ? 16.224 7.452 -15.956 1.00 82.06 104 ARG A C 1
ATOM 870 O O . ARG A 1 104 ? 15.572 7.311 -16.988 1.00 82.06 104 ARG A O 1
ATOM 877 N N . VAL A 1 105 ? 15.729 7.931 -14.817 1.00 74.44 105 VAL A N 1
ATOM 878 C CA . VAL A 1 105 ? 14.406 8.562 -14.732 1.00 74.44 105 VAL A CA 1
ATOM 879 C C . VAL A 1 105 ? 14.389 9.718 -15.730 1.00 74.44 105 VAL A C 1
ATOM 881 O O . VAL A 1 105 ? 15.255 10.593 -15.667 1.00 74.44 105 VAL A O 1
ATOM 884 N N . SER A 1 106 ? 13.463 9.689 -16.684 1.00 68.44 106 SER A N 1
ATOM 885 C CA . SER A 1 106 ? 13.215 10.845 -17.537 1.00 68.44 106 SER A CA 1
ATOM 886 C C . SER A 1 106 ? 12.249 11.774 -16.800 1.00 68.44 106 SER A C 1
ATOM 888 O O . SER A 1 106 ? 11.342 11.293 -16.131 1.00 68.44 106 SER A O 1
ATOM 890 N N . GLU A 1 107 ? 12.416 13.096 -16.893 1.00 57.47 107 GLU A N 1
ATOM 891 C CA . GLU A 1 107 ? 11.513 14.077 -16.247 1.00 57.47 107 GLU A CA 1
ATOM 892 C C . GLU A 1 107 ? 10.062 14.037 -16.789 1.00 57.47 107 GLU A C 1
ATOM 894 O O . GLU A 1 107 ? 9.235 14.868 -16.422 1.00 57.47 107 GLU A O 1
ATOM 899 N N . LEU A 1 108 ? 9.753 13.081 -17.670 1.00 50.97 108 LEU A N 1
ATOM 900 C CA . LEU A 1 108 ? 8.464 12.885 -18.326 1.00 50.97 108 LEU A CA 1
ATOM 901 C C . LEU A 1 108 ? 7.661 11.692 -17.759 1.00 50.97 108 LEU A C 1
ATOM 903 O O . LEU A 1 108 ? 6.560 11.452 -18.254 1.00 50.97 108 LEU A O 1
ATOM 907 N N . ASP A 1 109 ? 8.182 10.967 -16.755 1.00 45.84 109 ASP A N 1
ATOM 908 C CA . ASP A 1 109 ? 7.562 9.770 -16.137 1.00 45.84 109 ASP A CA 1
ATOM 909 C C . ASP A 1 109 ? 6.956 9.987 -14.735 1.00 45.84 109 ASP A C 1
ATOM 911 O O . ASP A 1 109 ? 7.547 10.727 -13.915 1.00 45.84 109 ASP A O 1
#

Nearest PDB structures (foldseek):
  2xri-assembly1_A  TM=9.102E-01  e=1.696E-03  Homo sapiens
  7k06-assembly2_B  TM=8.615E-01  e=1.481E-03  Homo sapiens
  1zbh-assembly1_D  TM=9.009E-01  e=1.303E-02  Homo sapiens
  7n8w-assembly1_B  TM=7.537E-01  e=1.137E-02  Homo sapiens

Organism: Aegilops tauschii subsp. strangulata (NCBI:txid200361)

Secondary structure (DSSP, 8-state):
--HHHHHHHHHHHHGGGT--SSTTTSPPPHHHHHHHHHHHHHHTT-EE-SSS-EESS--EEESSSIIIIIIHHHHHHHHTPPPPGGGG-EEEHHHHHHHHTTPPPPTT-

pLDDT: mean 87.9, std 11.85, range [45.84, 98.12]

Solvent-accessible surface area (backbone atoms only — not comparable to full-atom values): 6643 Å² total; per-residue (Å²): 134,58,71,68,59,52,51,54,50,42,45,72,70,29,33,85,75,75,56,62,65,70,63,72,81,73,50,75,56,69,72,56,53,50,49,56,47,50,52,50,39,44,75,69,54,34,39,37,90,67,86,75,68,36,58,38,100,55,73,49,76,40,89,40,58,56,60,58,75,44,46,49,53,52,50,22,60,78,68,73,45,79,75,62,64,59,58,76,53,68,45,41,47,52,61,52,50,26,62,74,70,73,49,76,89,55,100,86,117

Sequence (109 aa):
MSEQRIKEYIEGKYGKFGVDRVWHDTAIPFGEVLQEFEDWIGGHKLWKQKQGESLNSSAFVTCGNWDLKTKVPEQCKVSKIKLPSYFMEWINLKDIYLNFYNRRVSELD

Mean predicted aligned error: 6.96 Å

Radius of gyration: 17.53 Å; Cα contacts (8 Å, |Δi|>4): 84; chains: 1; bounding box: 44×34×38 Å

Foldseek 3Di:
DDPVVVLVCCCVPPVVVVNNDPCVVPDDQPVVVVVVVVVVCVVVQQWDPPDPTEGDVDFAEDQDCCVLVPDQVVSCVVVVHDRRCHSVTHHHVVVVVCVVVVHDDDPVD